Protein AF-A0A3Q0J7N4-F1 (afdb_monomer)

Foldseek 3Di:
DDPLLVVLLVVVVVVCVVVVPDLALLQFALVRQLSLVVSLCVSVVFPPQDSVLSSGGSNVVVVDDLVRQCVRGDPPSSVSSVVSNVVSNVPD

Nearest PDB structures (foldseek):
  4mhv-assembly1_A  TM=9.423E-01  e=7.352E-09  Homo sapiens
  2kmd-assembly1_A  TM=9.483E-01  e=1.167E-08  Mus musculus
  2jv3-assembly1_A  TM=9.220E-01  e=4.948E-08  Mus musculus
  1sxd-assembly1_A  TM=9.065E-01  e=7.116E-06  Mus musculus
  1sv0-assembly1_A  TM=9.317E-01  e=8.605E-04  Drosophila melanogaster

Secondary structure (DSSP, 8-state):
--HHHHHHHHHHHHHHHHTT--S-GGG--HHHHHHHHHHHHHHTT-TT--GGGG-S-HHHHHHS-HHHHHHHSPTTHHHHHHHHHHHHHHT-

Sequence (92 aa):
MTEALKASFASWEKEQIRLNIVKDPRQWSESNVAQWLCWAIREFSLEGVTLHQFYMRGKDICSMGKESFLARAPPFMGDILWEHLEILQKGK

Structure (mmCIF, N/CA/C/O backbone):
data_AF-A0A3Q0J7N4-F1
#
_entry.id   AF-A0A3Q0J7N4-F1
#
loop_
_atom_site.group_PDB
_atom_site.id
_atom_site.type_symbol
_atom_site.label_atom_id
_atom_site.label_alt_id
_atom_site.label_comp_id
_atom_site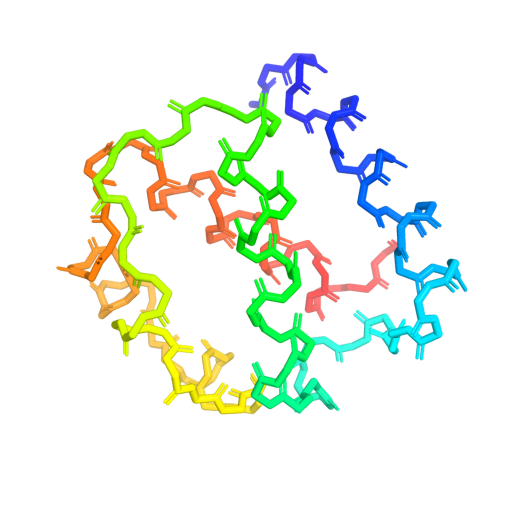.label_asym_id
_atom_site.label_entity_id
_atom_site.label_seq_id
_atom_site.pdbx_PDB_ins_code
_atom_site.Cartn_x
_atom_site.Cartn_y
_atom_site.Cartn_z
_atom_site.occupancy
_atom_site.B_iso_or_equiv
_atom_site.auth_seq_id
_atom_site.auth_comp_id
_atom_site.auth_asym_id
_atom_site.auth_atom_id
_atom_site.pdbx_PDB_model_num
ATOM 1 N N . MET A 1 1 ? 15.835 3.722 2.510 1.00 54.88 1 MET A N 1
ATOM 2 C CA . MET A 1 1 ? 14.653 4.604 2.447 1.00 54.88 1 MET A CA 1
ATOM 3 C C . MET A 1 1 ? 15.087 6.043 2.280 1.00 54.88 1 MET A C 1
ATOM 5 O O . MET A 1 1 ? 15.816 6.548 3.125 1.00 54.88 1 MET A O 1
ATOM 9 N N . THR A 1 2 ? 14.673 6.683 1.194 1.00 66.56 2 THR A N 1
ATOM 10 C CA . THR A 1 2 ? 14.825 8.127 0.984 1.00 66.56 2 THR A CA 1
ATOM 11 C C . THR A 1 2 ? 13.855 8.897 1.884 1.00 66.56 2 THR A C 1
ATOM 13 O O . THR A 1 2 ? 12.760 8.421 2.175 1.00 66.56 2 THR A O 1
ATOM 16 N N . GLU A 1 3 ? 14.239 10.095 2.327 1.00 70.69 3 GLU A N 1
ATOM 17 C CA . GLU A 1 3 ? 13.402 10.949 3.191 1.00 70.69 3 GLU A CA 1
ATOM 18 C C . GLU A 1 3 ? 12.039 11.279 2.554 1.00 70.69 3 GLU A C 1
ATOM 20 O O . GLU A 1 3 ? 11.034 11.375 3.254 1.00 70.69 3 GLU A O 1
ATOM 25 N N . ALA A 1 4 ? 11.984 11.347 1.220 1.00 72.50 4 ALA A N 1
ATOM 26 C CA . ALA A 1 4 ? 10.747 11.532 0.467 1.00 72.50 4 ALA A CA 1
ATOM 27 C C . ALA A 1 4 ? 9.726 10.406 0.713 1.00 72.50 4 ALA A C 1
ATOM 29 O O . ALA A 1 4 ? 8.561 10.694 0.953 1.00 72.50 4 ALA A O 1
ATOM 30 N N . LEU A 1 5 ? 10.159 9.137 0.751 1.00 76.88 5 LEU A N 1
ATOM 31 C CA . LEU A 1 5 ? 9.255 8.002 0.990 1.00 76.88 5 LEU A CA 1
ATOM 32 C C . LEU A 1 5 ? 8.612 8.069 2.377 1.00 76.88 5 LEU A C 1
ATOM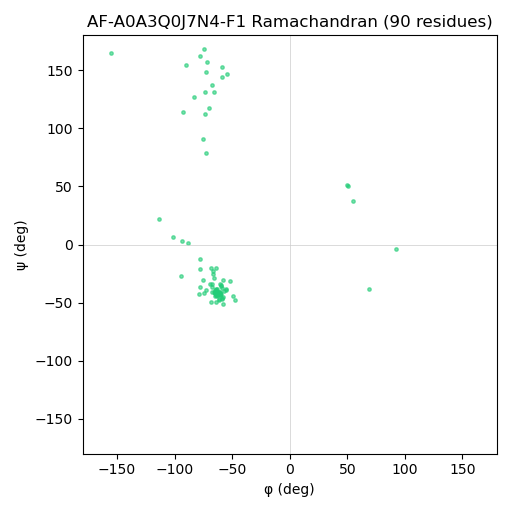 34 O O . LEU A 1 5 ? 7.419 7.821 2.523 1.00 76.88 5 LEU A O 1
ATOM 38 N N . LYS A 1 6 ? 9.389 8.456 3.395 1.00 75.75 6 LYS A N 1
ATOM 39 C CA . LYS A 1 6 ? 8.874 8.615 4.761 1.00 75.75 6 LYS A CA 1
ATOM 40 C C . LYS A 1 6 ? 7.834 9.731 4.844 1.00 75.75 6 LYS A C 1
ATOM 42 O O . LYS A 1 6 ? 6.806 9.558 5.494 1.00 75.75 6 LYS A O 1
ATOM 47 N N . ALA A 1 7 ? 8.095 10.860 4.184 1.00 80.81 7 ALA A N 1
ATOM 48 C CA . ALA A 1 7 ? 7.149 11.971 4.124 1.00 80.81 7 ALA A CA 1
ATOM 49 C C . ALA A 1 7 ? 5.847 11.555 3.424 1.00 80.81 7 ALA A C 1
ATOM 51 O O . ALA A 1 7 ? 4.756 11.860 3.908 1.00 80.81 7 ALA A O 1
ATOM 52 N N . SER A 1 8 ? 5.962 10.784 2.344 1.00 81.75 8 SER A N 1
ATOM 53 C CA . SER A 1 8 ? 4.822 10.210 1.643 1.00 81.75 8 SER A CA 1
ATOM 54 C C . SER A 1 8 ? 4.023 9.261 2.543 1.00 81.75 8 SER A C 1
ATOM 56 O O . SER A 1 8 ? 2.813 9.416 2.660 1.00 81.75 8 SER A O 1
ATOM 58 N N . PHE A 1 9 ? 4.645 8.343 3.284 1.00 84.94 9 PHE A N 1
ATOM 59 C CA . PHE A 1 9 ? 3.892 7.453 4.186 1.00 84.94 9 PHE A CA 1
ATOM 60 C C . PHE A 1 9 ? 3.077 8.225 5.240 1.00 84.94 9 PHE A C 1
ATOM 62 O O . PHE A 1 9 ? 1.917 7.896 5.481 1.00 84.94 9 PHE A O 1
ATOM 69 N N . ALA A 1 10 ? 3.608 9.330 5.771 1.00 85.69 10 ALA A N 1
ATOM 70 C CA . ALA A 1 10 ? 2.851 10.219 6.658 1.00 85.69 10 ALA A CA 1
ATOM 71 C C . ALA A 1 10 ? 1.674 10.935 5.953 1.00 85.69 10 ALA A C 1
ATOM 73 O O . ALA A 1 10 ? 0.668 11.264 6.586 1.00 85.69 10 ALA A O 1
ATOM 74 N N . SER A 1 11 ? 1.784 11.189 4.644 1.00 89.19 11 SER A N 1
ATOM 75 C CA . SER A 1 11 ? 0.685 11.691 3.806 1.00 89.19 11 SER A CA 1
ATOM 76 C C . SER A 1 11 ? -0.444 10.657 3.711 1.00 89.19 11 SER A C 1
ATOM 78 O O . SER A 1 11 ? -1.611 10.997 3.921 1.00 89.19 11 SER A O 1
ATOM 80 N N . TRP A 1 12 ? -0.100 9.380 3.505 1.00 89.88 12 TRP A N 1
ATOM 81 C CA . TRP A 1 12 ? -1.075 8.289 3.459 1.00 89.88 12 TRP A CA 1
ATOM 82 C C . TRP A 1 12 ? -1.816 8.096 4.782 1.00 89.88 12 TRP A C 1
ATOM 84 O O . TRP A 1 12 ? -3.032 7.949 4.763 1.00 89.88 12 TRP A O 1
ATOM 94 N N . GLU A 1 13 ? -1.145 8.164 5.934 1.00 88.06 13 GLU A N 1
ATOM 95 C CA . GLU A 1 13 ? -1.821 8.029 7.236 1.00 88.06 13 GLU A CA 1
ATOM 96 C C . GLU A 1 13 ? -2.946 9.060 7.425 1.00 88.06 13 GLU A C 1
ATOM 98 O O . GLU A 1 13 ? -4.030 8.736 7.919 1.00 88.06 13 GLU A O 1
ATOM 103 N N . LYS A 1 14 ? -2.722 10.306 6.987 1.00 89.62 14 LYS A N 1
ATOM 104 C CA . LYS A 1 14 ? -3.752 11.356 7.008 1.00 89.62 14 LYS A CA 1
ATOM 105 C C . LYS A 1 14 ? -4.908 11.023 6.069 1.00 89.62 14 LYS A C 1
ATOM 107 O O . LYS A 1 14 ? -6.067 11.234 6.425 1.00 89.62 14 LYS A O 1
ATOM 112 N N . GLU A 1 15 ? -4.595 10.500 4.886 1.00 89.94 15 GLU A N 1
ATOM 113 C CA . GLU A 1 15 ? -5.581 10.069 3.897 1.00 89.94 15 GLU A CA 1
ATOM 114 C C . GLU A 1 15 ? -6.415 8.887 4.409 1.00 89.94 15 GLU A C 1
ATOM 116 O O . GLU A 1 15 ? -7.637 8.903 4.286 1.00 89.94 15 GLU A O 1
ATOM 121 N N . GLN A 1 16 ? -5.785 7.912 5.071 1.00 90.00 16 GLN A N 1
ATOM 122 C CA . GLN A 1 16 ? -6.470 6.785 5.700 1.00 90.00 16 GLN A CA 1
ATOM 123 C C . GLN A 1 16 ? -7.479 7.258 6.739 1.00 90.00 16 GLN A C 1
ATOM 125 O O . GLN A 1 16 ? -8.619 6.802 6.723 1.00 90.00 16 GLN A O 1
ATOM 130 N N . ILE A 1 17 ? -7.094 8.196 7.610 1.00 89.56 17 ILE A N 1
ATOM 131 C CA . ILE A 1 17 ? -8.005 8.761 8.614 1.00 89.56 17 ILE A CA 1
ATOM 132 C C . ILE A 1 17 ? -9.157 9.503 7.928 1.00 89.56 17 ILE A C 1
ATOM 134 O O . ILE A 1 17 ? -10.316 9.313 8.293 1.00 89.56 17 ILE A O 1
ATOM 138 N N . ARG A 1 18 ? -8.860 10.312 6.904 1.00 91.44 18 ARG A N 1
ATOM 139 C CA . ARG A 1 18 ? -9.866 11.086 6.162 1.00 91.44 18 ARG A CA 1
ATOM 140 C C . ARG A 1 18 ? -10.881 10.199 5.440 1.00 91.44 18 ARG A C 1
ATOM 142 O O . ARG A 1 18 ? -12.065 10.519 5.431 1.00 91.44 18 ARG A O 1
ATOM 149 N N . LEU A 1 19 ? -10.417 9.109 4.834 1.00 89.25 19 LEU A N 1
ATOM 150 C CA . LEU A 1 19 ? -11.237 8.147 4.093 1.00 89.25 19 LEU A CA 1
ATOM 151 C C . LEU A 1 19 ? -11.808 7.032 4.983 1.00 89.25 19 LEU A C 1
ATOM 153 O O . LEU A 1 19 ? -12.503 6.150 4.481 1.00 89.25 19 LEU A O 1
ATOM 157 N N . ASN A 1 20 ? -11.528 7.065 6.289 1.00 90.06 20 ASN A N 1
ATOM 158 C CA . ASN A 1 20 ? -11.919 6.045 7.260 1.00 90.06 20 ASN A CA 1
ATOM 159 C C . ASN A 1 20 ? -11.452 4.623 6.867 1.00 90.06 20 ASN A C 1
ATOM 161 O O . ASN A 1 20 ? -12.158 3.629 7.053 1.00 90.06 20 ASN A O 1
ATOM 165 N N . ILE A 1 21 ? -10.252 4.534 6.288 1.00 90.62 21 ILE A N 1
ATOM 166 C CA . ILE A 1 21 ? -9.594 3.285 5.905 1.00 90.62 21 ILE A CA 1
ATOM 167 C C . ILE A 1 21 ? -8.892 2.713 7.136 1.00 90.62 21 ILE A C 1
ATOM 169 O O . ILE A 1 21 ? -8.080 3.371 7.784 1.00 90.62 21 ILE A O 1
ATOM 173 N N . VAL A 1 22 ? -9.184 1.451 7.440 1.00 89.94 22 VAL A N 1
ATOM 174 C CA . VAL A 1 22 ? -8.540 0.710 8.530 1.00 89.94 22 VAL A CA 1
ATOM 175 C C . VAL A 1 22 ? -7.023 0.640 8.336 1.00 89.94 22 VAL A C 1
ATOM 177 O O . VAL A 1 22 ? -6.531 0.524 7.215 1.00 89.94 22 VAL A O 1
ATOM 180 N N . LYS A 1 23 ? -6.262 0.695 9.433 1.00 86.56 23 LYS A N 1
ATOM 181 C CA . LYS A 1 23 ? -4.791 0.642 9.371 1.00 86.56 23 LYS A CA 1
ATOM 182 C C . LYS A 1 23 ? -4.279 -0.683 8.815 1.00 86.56 23 LYS A C 1
ATOM 184 O O . LYS A 1 23 ? -3.318 -0.690 8.057 1.00 86.56 23 LYS A O 1
ATOM 189 N N . ASP A 1 24 ? -4.944 -1.776 9.184 1.00 88.81 24 ASP A N 1
ATOM 190 C CA . ASP A 1 24 ? -4.577 -3.124 8.769 1.00 88.81 24 ASP A CA 1
ATOM 191 C C . ASP A 1 24 ? -4.935 -3.350 7.289 1.00 88.81 24 ASP A C 1
ATOM 193 O O . ASP A 1 24 ? -6.125 -3.426 6.952 1.00 88.81 24 ASP A O 1
ATOM 197 N N . PRO A 1 25 ? -3.938 -3.507 6.401 1.00 89.94 25 PRO A N 1
ATOM 198 C CA . PRO A 1 25 ? -4.187 -3.710 4.987 1.00 89.94 25 PRO A CA 1
ATOM 199 C C . PRO A 1 25 ? -4.917 -5.019 4.705 1.00 89.94 25 PRO A C 1
ATOM 201 O O . PRO A 1 25 ? -5.594 -5.099 3.693 1.00 89.94 25 PRO A O 1
ATOM 204 N N . ARG A 1 26 ? -4.914 -6.016 5.602 1.00 90.12 26 ARG A N 1
ATOM 205 C CA . ARG A 1 26 ? -5.677 -7.267 5.412 1.00 90.12 26 ARG A CA 1
ATOM 206 C C . ARG A 1 26 ? -7.187 -7.045 5.436 1.00 90.12 26 ARG A C 1
ATOM 208 O O . ARG A 1 26 ? -7.938 -7.819 4.845 1.00 90.12 26 ARG A O 1
ATOM 215 N N . GLN A 1 27 ? -7.627 -5.980 6.100 1.00 90.75 27 GLN A N 1
ATOM 216 C CA . GLN A 1 27 ? -9.032 -5.601 6.229 1.00 90.75 27 GLN A CA 1
ATOM 217 C C . GLN A 1 27 ? -9.476 -4.605 5.150 1.00 90.75 27 GLN A C 1
ATOM 219 O O . GLN A 1 27 ? -10.620 -4.150 5.155 1.00 90.75 27 GLN A O 1
ATOM 224 N N . TRP A 1 28 ? -8.599 -4.253 4.205 1.00 92.88 28 TRP A N 1
ATOM 225 C CA . TRP A 1 28 ? -8.964 -3.353 3.118 1.00 92.88 28 TRP A CA 1
ATOM 226 C C . TRP A 1 28 ? -9.973 -3.990 2.163 1.00 92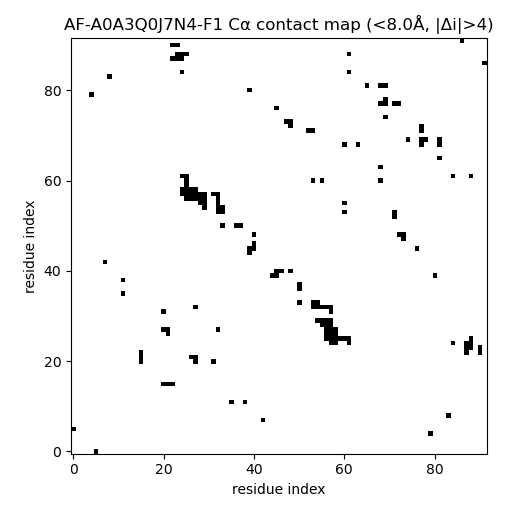.88 28 TRP A C 1
ATOM 228 O O . TRP A 1 28 ? -9.848 -5.146 1.748 1.00 92.88 28 TRP A O 1
ATOM 238 N N . SER A 1 29 ? -10.970 -3.201 1.773 1.00 91.94 29 SER A N 1
ATOM 239 C CA . SER A 1 29 ? -11.818 -3.496 0.622 1.00 91.94 29 SER A CA 1
ATOM 240 C C . SER A 1 29 ? -11.064 -3.232 -0.687 1.00 91.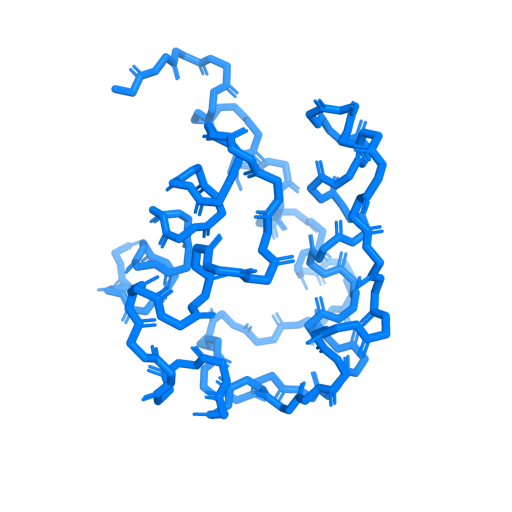94 29 SER A C 1
ATOM 242 O O . SER A 1 29 ? -10.011 -2.593 -0.695 1.00 91.94 29 SER A O 1
ATOM 244 N N . GLU A 1 30 ? -11.623 -3.681 -1.810 1.00 91.56 30 GLU A N 1
ATOM 245 C CA . GLU A 1 30 ? -11.101 -3.372 -3.154 1.00 91.56 30 GLU A CA 1
ATOM 246 C C . GLU A 1 30 ? -10.993 -1.858 -3.379 1.00 91.56 30 GLU A C 1
ATOM 248 O O . GLU A 1 30 ? -10.009 -1.366 -3.930 1.00 91.56 30 GLU A O 1
ATOM 253 N N . SER A 1 31 ? -11.969 -1.096 -2.877 1.00 91.44 31 SER A N 1
ATOM 254 C CA . SER A 1 31 ? -11.945 0.365 -2.924 1.00 91.44 31 SER A CA 1
ATOM 255 C C . SER A 1 31 ? -10.799 0.946 -2.097 1.00 91.44 31 SER A C 1
ATOM 257 O O . SER A 1 31 ? -10.128 1.852 -2.574 1.00 91.44 31 SER A O 1
ATOM 259 N N . ASN A 1 32 ? -10.526 0.419 -0.900 1.00 92.38 32 ASN A N 1
ATOM 260 C CA . ASN A 1 32 ? -9.427 0.900 -0.055 1.00 92.38 32 ASN A CA 1
ATOM 261 C C . ASN A 1 32 ? -8.060 0.645 -0.708 1.00 92.38 32 A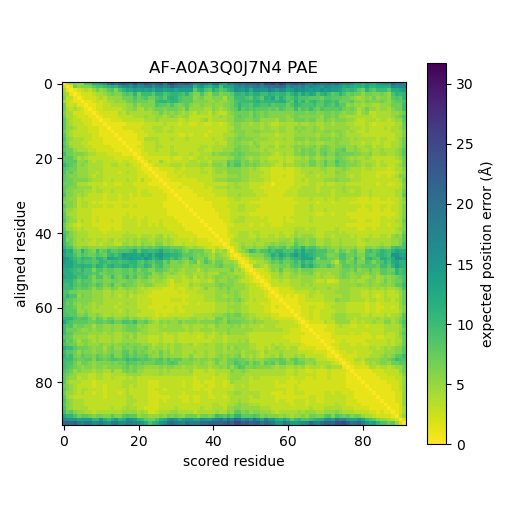SN A C 1
ATOM 263 O O . ASN A 1 32 ? -7.207 1.531 -0.701 1.00 92.38 32 ASN A O 1
ATOM 267 N N . VAL A 1 33 ? -7.873 -0.529 -1.323 1.00 91.44 33 VAL A N 1
ATOM 268 C CA . VAL A 1 33 ? -6.668 -0.850 -2.110 1.00 91.44 33 VAL A CA 1
ATOM 269 C C . VAL A 1 33 ? -6.521 0.123 -3.284 1.00 91.44 33 VAL A C 1
ATOM 271 O O . VAL A 1 33 ? -5.436 0.656 -3.514 1.00 91.44 33 VAL A O 1
ATOM 274 N N . ALA A 1 34 ? -7.615 0.420 -3.991 1.00 90.50 34 ALA A N 1
ATOM 275 C CA . ALA A 1 34 ? -7.600 1.388 -5.082 1.00 90.50 34 ALA A CA 1
ATOM 276 C C . ALA A 1 34 ? -7.277 2.816 -4.604 1.00 90.50 34 ALA A C 1
ATOM 278 O O . ALA A 1 34 ? -6.534 3.520 -5.282 1.00 90.50 34 ALA A O 1
ATOM 279 N N . GLN A 1 35 ? -7.785 3.242 -3.441 1.00 91.12 35 GLN A N 1
ATOM 280 C CA . GLN A 1 35 ? -7.461 4.545 -2.843 1.00 91.12 35 GLN A CA 1
ATOM 281 C C . GLN A 1 35 ? -5.978 4.641 -2.472 1.00 91.12 35 GLN A C 1
ATOM 283 O O . GLN A 1 35 ? -5.337 5.641 -2.788 1.00 91.12 35 GLN A O 1
ATOM 288 N N . TRP A 1 36 ? -5.419 3.585 -1.877 1.00 90.69 36 TRP A N 1
ATOM 289 C CA . TRP A 1 36 ? -3.991 3.497 -1.559 1.00 90.69 36 TRP A CA 1
ATOM 290 C C . TRP A 1 36 ? -3.112 3.620 -2.796 1.00 90.69 36 TRP A C 1
ATOM 292 O O . TRP A 1 36 ? -2.172 4.414 -2.822 1.00 90.69 36 TRP A O 1
ATOM 302 N N . LEU A 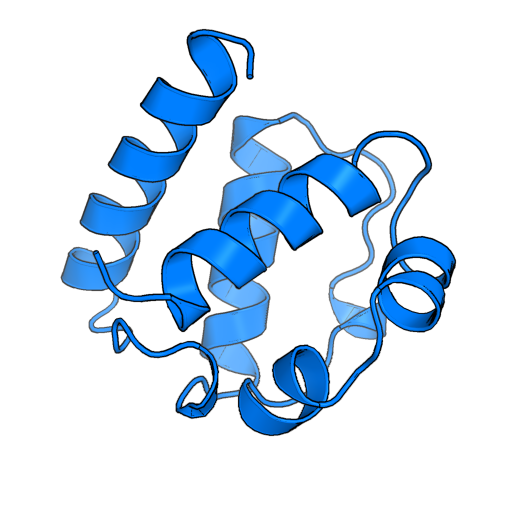1 37 ? -3.454 2.891 -3.855 1.00 88.94 37 LEU A N 1
ATOM 303 C CA . LEU A 1 37 ? -2.726 2.975 -5.115 1.00 88.94 37 LEU A CA 1
ATOM 304 C C . LEU A 1 37 ? -2.903 4.329 -5.787 1.00 88.94 37 LEU A C 1
ATOM 306 O O . LEU A 1 37 ? -1.930 4.872 -6.285 1.00 88.94 37 LEU A O 1
ATOM 310 N N . CYS A 1 38 ? -4.106 4.902 -5.785 1.00 88.62 38 CYS A N 1
ATOM 311 C CA . CYS A 1 38 ? -4.357 6.224 -6.355 1.00 88.62 38 CYS A CA 1
ATOM 312 C C . CYS A 1 38 ? -3.530 7.303 -5.643 1.00 88.62 38 CYS A C 1
ATOM 314 O O . CYS A 1 38 ? -2.898 8.134 -6.296 1.00 88.62 38 CYS A O 1
ATOM 316 N N . TRP A 1 39 ? -3.472 7.243 -4.309 1.00 90.00 39 TRP A N 1
ATOM 317 C CA . TRP A 1 39 ? -2.595 8.088 -3.509 1.00 90.00 39 TRP A CA 1
ATOM 318 C C . TRP A 1 39 ? -1.127 7.900 -3.914 1.00 90.00 39 TRP A C 1
ATOM 320 O O . TRP A 1 39 ? -0.465 8.878 -4.253 1.00 90.00 39 TRP A O 1
ATOM 330 N N . ALA A 1 40 ? -0.641 6.657 -3.971 1.00 87.50 40 ALA A N 1
ATOM 331 C CA . ALA A 1 40 ? 0.746 6.380 -4.327 1.00 87.50 40 ALA A CA 1
ATOM 332 C C . ALA A 1 40 ? 1.078 6.827 -5.761 1.00 87.50 40 ALA A C 1
ATOM 334 O O . ALA A 1 40 ? 2.142 7.392 -5.996 1.00 87.50 40 ALA A O 1
ATOM 335 N N . ILE A 1 41 ? 0.150 6.646 -6.707 1.00 85.31 41 ILE A N 1
ATOM 336 C CA . ILE A 1 41 ? 0.273 7.117 -8.091 1.00 85.31 41 ILE A CA 1
ATOM 337 C C . ILE A 1 41 ? 0.478 8.622 -8.132 1.00 85.31 41 ILE A C 1
ATOM 339 O O . ILE A 1 41 ? 1.347 9.112 -8.848 1.00 85.31 41 ILE A O 1
ATOM 343 N N . ARG A 1 42 ? -0.305 9.350 -7.343 1.00 85.38 42 ARG A N 1
ATOM 344 C CA . ARG A 1 42 ? -0.265 10.806 -7.305 1.00 85.38 42 ARG A CA 1
ATOM 345 C C . ARG A 1 42 ? 0.986 11.336 -6.607 1.00 85.38 42 ARG A C 1
ATOM 347 O O . ARG A 1 42 ? 1.560 12.317 -7.060 1.00 85.38 42 ARG A O 1
ATOM 354 N N . GLU A 1 43 ? 1.403 10.676 -5.534 1.00 85.62 43 GLU A N 1
ATOM 355 C CA . GLU A 1 43 ? 2.530 11.085 -4.696 1.00 85.62 43 GLU A CA 1
ATOM 356 C C . GLU A 1 43 ? 3.883 10.810 -5.367 1.00 85.62 43 GLU A C 1
ATOM 358 O O . GLU A 1 43 ? 4.783 11.646 -5.354 1.00 85.62 43 GLU A O 1
ATOM 363 N N . PHE A 1 44 ? 4.016 9.649 -6.004 1.00 81.75 44 PHE A N 1
ATOM 364 C CA . PHE A 1 44 ? 5.257 9.211 -6.637 1.00 81.75 44 PHE A CA 1
ATOM 365 C C . PHE A 1 44 ? 5.247 9.401 -8.161 1.00 81.75 44 PHE A C 1
ATOM 367 O O . PHE A 1 44 ? 6.174 8.954 -8.832 1.00 81.75 44 PHE A O 1
ATOM 374 N N . SER A 1 45 ? 4.210 10.052 -8.709 1.00 80.56 45 SER A N 1
ATOM 375 C CA . SER A 1 45 ? 4.007 10.238 -10.156 1.00 80.56 45 SER A CA 1
ATOM 376 C C . SER A 1 45 ? 4.133 8.919 -10.928 1.00 80.56 45 SER A C 1
ATOM 378 O O . SER A 1 45 ? 4.894 8.802 -11.886 1.00 80.56 45 SER A O 1
ATOM 380 N N . LEU A 1 46 ? 3.417 7.891 -10.462 1.00 73.12 46 LEU A N 1
ATOM 381 C CA . LEU A 1 46 ? 3.515 6.538 -11.002 1.00 73.12 46 LEU A CA 1
ATOM 382 C C . LEU A 1 46 ? 2.790 6.442 -12.351 1.00 73.12 46 LEU A C 1
ATOM 384 O O . LEU A 1 46 ? 1.600 6.130 -12.427 1.00 73.12 46 LEU A O 1
ATOM 388 N N . GLU A 1 47 ? 3.512 6.682 -13.436 1.00 70.19 47 GLU A N 1
ATOM 389 C CA . GLU A 1 47 ? 2.991 6.439 -14.776 1.00 70.19 47 GLU A CA 1
ATOM 390 C C . GLU A 1 47 ? 2.941 4.927 -15.060 1.00 70.19 47 GLU A C 1
ATOM 392 O O . GLU A 1 47 ? 3.891 4.187 -14.806 1.00 70.19 47 GLU A O 1
ATOM 397 N N . GLY A 1 48 ? 1.801 4.443 -15.563 1.00 67.19 48 GLY A N 1
ATOM 398 C CA . GLY A 1 48 ? 1.634 3.048 -15.995 1.00 67.19 48 GLY A CA 1
ATOM 399 C C . GLY A 1 48 ? 1.098 2.065 -14.947 1.00 67.19 48 GLY A C 1
ATOM 400 O O . GLY A 1 48 ? 0.813 0.919 -15.298 1.00 67.19 48 GLY A O 1
ATOM 401 N N . VAL A 1 49 ? 0.873 2.472 -13.691 1.00 74.56 49 VAL A N 1
ATOM 402 C CA . VAL A 1 49 ? 0.163 1.610 -12.725 1.00 74.56 49 VAL A CA 1
ATOM 403 C C . VAL A 1 49 ? -1.301 1.512 -13.113 1.00 74.56 49 VAL A C 1
ATOM 405 O O . VAL A 1 49 ? -2.043 2.492 -13.092 1.00 74.56 49 VAL A O 1
ATOM 408 N N . THR A 1 50 ? -1.751 0.301 -13.422 1.00 75.38 50 THR A N 1
ATOM 409 C CA . THR A 1 50 ? -3.166 0.058 -13.685 1.00 75.38 50 THR A CA 1
ATOM 410 C C . THR A 1 50 ? -3.852 -0.374 -12.394 1.00 75.38 50 THR A C 1
ATOM 412 O O . THR A 1 50 ? -3.612 -1.478 -11.912 1.00 75.38 50 THR A O 1
ATOM 415 N N . LEU A 1 51 ? -4.770 0.445 -11.864 1.00 78.88 51 LEU A N 1
ATOM 416 C CA . LEU A 1 51 ? -5.608 0.073 -10.708 1.00 78.88 51 LEU A CA 1
ATOM 417 C C . LEU A 1 51 ? -6.318 -1.275 -10.918 1.00 78.88 51 LEU A C 1
ATOM 419 O O . LEU A 1 51 ? -6.511 -2.037 -9.977 1.00 78.88 51 LEU A O 1
ATOM 423 N N . HIS A 1 52 ? -6.641 -1.597 -12.172 1.00 80.19 52 HIS A N 1
ATOM 424 C CA . HIS A 1 52 ? -7.245 -2.867 -12.560 1.00 80.19 52 HIS A CA 1
ATOM 425 C C . HIS A 1 52 ? -6.372 -4.091 -12.227 1.00 80.19 52 HIS A C 1
ATOM 427 O O . HIS A 1 52 ? -6.902 -5.132 -11.852 1.00 80.19 52 HIS A O 1
ATOM 433 N N . GLN A 1 53 ? -5.038 -3.976 -12.293 1.00 80.38 53 GLN A N 1
ATOM 434 C CA . GLN A 1 53 ? -4.129 -5.083 -11.953 1.00 80.38 53 GLN A CA 1
ATOM 435 C C . GLN A 1 53 ? -4.143 -5.430 -10.459 1.00 80.38 53 GLN A C 1
ATOM 437 O O . GLN A 1 53 ? -3.786 -6.550 -10.076 1.00 80.38 53 GLN A O 1
ATOM 442 N N . PHE A 1 54 ? -4.595 -4.481 -9.640 1.00 83.56 54 PHE A N 1
A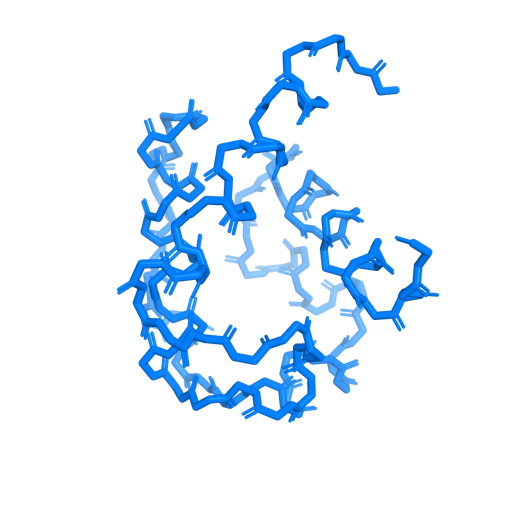TOM 443 C CA . PHE A 1 54 ? -4.722 -4.582 -8.194 1.00 83.56 54 PHE A CA 1
ATOM 444 C C . PHE A 1 54 ? -6.185 -4.541 -7.736 1.00 83.56 54 PHE A C 1
ATOM 446 O O . PHE A 1 54 ? -6.463 -4.223 -6.581 1.00 83.56 54 PHE A O 1
ATOM 453 N N . TYR A 1 55 ? -7.129 -4.869 -8.625 1.00 85.56 55 TYR A N 1
ATOM 454 C CA . TYR A 1 55 ? -8.540 -4.992 -8.274 1.00 85.56 55 TYR A CA 1
ATOM 455 C C . TYR A 1 55 ? -8.769 -6.266 -7.449 1.00 85.56 55 TYR A C 1
ATOM 457 O O . TYR A 1 55 ? -9.148 -7.317 -7.962 1.00 85.56 55 TYR A O 1
ATOM 465 N N . MET A 1 56 ? -8.426 -6.187 -6.168 1.00 90.62 56 MET A N 1
ATOM 466 C CA . MET A 1 56 ? -8.502 -7.274 -5.198 1.00 90.62 56 MET A CA 1
ATOM 467 C C . MET A 1 56 ? -8.624 -6.703 -3.787 1.00 90.62 56 MET A C 1
ATOM 469 O O . MET A 1 56 ? -8.370 -5.519 -3.559 1.00 90.62 56 MET A O 1
ATOM 473 N N . ARG A 1 57 ? -9.014 -7.534 -2.818 1.00 92.56 57 ARG A N 1
ATOM 474 C CA . ARG A 1 57 ? -9.120 -7.080 -1.430 1.00 92.56 57 ARG A CA 1
ATOM 475 C C . ARG A 1 57 ? -7.746 -7.016 -0.779 1.00 92.56 57 ARG A C 1
ATOM 477 O O . ARG A 1 57 ? -6.792 -7.674 -1.186 1.00 92.56 57 ARG A O 1
ATOM 484 N N . GLY A 1 58 ? -7.699 -6.288 0.324 1.00 90.75 58 GLY A N 1
ATOM 485 C CA . GLY A 1 58 ? -6.561 -6.197 1.220 1.00 90.75 58 GLY A CA 1
ATOM 486 C C . GLY A 1 58 ? -5.962 -7.539 1.641 1.00 90.75 58 GLY A C 1
ATOM 487 O O . GLY A 1 58 ? -4.757 -7.763 1.596 1.00 90.75 58 GLY A O 1
ATOM 488 N N . LYS A 1 59 ? -6.819 -8.499 1.984 1.00 90.81 59 LYS A N 1
ATOM 489 C CA . LYS A 1 59 ? -6.386 -9.866 2.294 1.00 90.81 59 LYS A CA 1
ATOM 490 C C . LYS A 1 59 ? -5.661 -10.547 1.128 1.00 90.81 59 LYS A C 1
ATOM 492 O O . LYS A 1 59 ? -4.729 -11.306 1.371 1.00 90.81 59 LYS A O 1
ATOM 497 N N . ASP A 1 60 ? -6.071 -10.280 -0.110 1.00 91.75 60 ASP A N 1
ATOM 498 C CA . ASP A 1 60 ? -5.536 -10.939 -1.300 1.00 91.75 60 ASP A CA 1
ATOM 499 C C . ASP A 1 60 ? -4.183 -10.317 -1.655 1.00 91.75 60 ASP A C 1
ATOM 501 O O . ASP A 1 60 ? -3.222 -11.045 -1.883 1.00 91.75 60 ASP A O 1
ATOM 505 N N . ILE A 1 61 ? -4.072 -8.982 -1.586 1.00 89.69 61 ILE A N 1
ATOM 506 C CA . ILE A 1 61 ? -2.806 -8.269 -1.809 1.00 89.69 61 ILE A CA 1
ATOM 507 C C . ILE A 1 61 ? -1.775 -8.555 -0.707 1.00 89.69 61 ILE A C 1
ATOM 509 O O . ILE A 1 61 ? -0.590 -8.647 -0.998 1.00 89.69 61 ILE A O 1
ATOM 513 N N . CYS A 1 62 ? -2.206 -8.757 0.545 1.00 89.56 62 CYS A N 1
ATOM 514 C CA . CYS A 1 62 ? -1.317 -9.175 1.635 1.00 89.56 62 CYS A CA 1
ATOM 515 C C . CYS A 1 62 ? -0.926 -10.656 1.561 1.00 89.56 62 CYS A C 1
ATOM 517 O O . CYS A 1 62 ? 0.154 -11.018 2.017 1.00 89.56 62 CYS A O 1
ATOM 519 N N . SER A 1 63 ? -1.801 -11.514 1.026 1.00 89.94 63 SER A N 1
ATOM 520 C CA . SER A 1 63 ? -1.488 -12.934 0.798 1.00 89.94 63 SER A CA 1
ATOM 521 C C . SER A 1 63 ? -0.619 -13.134 -0.444 1.00 89.94 63 SER A C 1
ATOM 523 O O . SER A 1 63 ? 0.047 -14.159 -0.581 1.00 89.94 63 SER A O 1
ATOM 525 N N . MET A 1 64 ? -0.625 -12.164 -1.359 1.00 88.75 64 MET A N 1
ATOM 526 C CA . MET A 1 64 ? 0.237 -12.134 -2.530 1.00 88.75 64 MET A CA 1
ATOM 527 C C . MET A 1 64 ? 1.695 -11.973 -2.098 1.00 88.75 64 MET A C 1
ATOM 529 O O . MET A 1 64 ? 2.021 -11.098 -1.306 1.00 88.75 64 MET A O 1
ATOM 533 N N . GLY A 1 65 ? 2.589 -12.809 -2.626 1.00 87.31 65 GLY A N 1
ATOM 534 C CA . GLY A 1 65 ? 4.023 -12.673 -2.371 1.00 87.31 65 GLY A CA 1
ATOM 535 C C . GLY A 1 65 ? 4.630 -11.461 -3.082 1.00 87.31 65 GLY A C 1
ATOM 536 O O . GLY A 1 65 ? 4.128 -11.034 -4.127 1.00 87.31 65 GLY A O 1
ATOM 537 N N . LYS A 1 66 ? 5.765 -10.969 -2.563 1.00 88.50 66 LYS A N 1
ATOM 538 C CA . LYS A 1 66 ? 6.518 -9.839 -3.132 1.00 88.50 66 LYS A CA 1
ATOM 539 C C . LYS A 1 66 ? 6.728 -9.987 -4.639 1.00 88.50 66 LYS A C 1
ATOM 541 O O . LYS A 1 66 ? 6.442 -9.061 -5.383 1.00 88.50 66 LYS A O 1
ATOM 546 N N . GLU A 1 67 ? 7.159 -11.158 -5.103 1.00 89.50 67 GLU A N 1
ATOM 547 C CA . GLU A 1 67 ? 7.411 -11.413 -6.530 1.00 89.50 67 GLU A CA 1
ATOM 548 C C . GLU A 1 67 ? 6.158 -11.237 -7.398 1.00 89.50 67 GLU A C 1
ATOM 550 O O . GLU A 1 67 ? 6.217 -10.622 -8.458 1.00 89.50 67 GLU A O 1
ATOM 555 N N . SER A 1 68 ? 5.003 -11.721 -6.932 1.00 89.69 68 SER A N 1
ATOM 556 C CA . SER A 1 68 ? 3.731 -11.581 -7.654 1.00 89.69 68 SER A CA 1
ATOM 557 C C . SER A 1 68 ? 3.233 -10.137 -7.677 1.00 89.69 68 SER A C 1
ATOM 559 O O . SER A 1 68 ? 2.638 -9.708 -8.665 1.00 89.69 68 SER A O 1
ATOM 561 N N . PHE A 1 69 ? 3.484 -9.386 -6.602 1.00 89.12 69 PHE A N 1
ATOM 562 C CA . PHE A 1 69 ? 3.180 -7.962 -6.535 1.00 89.12 69 PHE A CA 1
ATOM 563 C C . PHE A 1 69 ? 4.082 -7.165 -7.487 1.00 89.12 69 PHE A C 1
ATOM 565 O O . PHE A 1 69 ? 3.592 -6.388 -8.305 1.00 89.12 69 PHE A O 1
ATOM 572 N N . LEU A 1 70 ? 5.396 -7.405 -7.427 1.00 87.75 70 LEU A N 1
ATOM 573 C CA . LEU A 1 70 ? 6.395 -6.780 -8.293 1.00 87.75 70 LEU A CA 1
ATOM 574 C C . LEU A 1 70 ? 6.148 -7.068 -9.775 1.00 87.75 70 LEU A C 1
ATOM 576 O O . LEU A 1 70 ? 6.373 -6.192 -10.595 1.00 87.75 70 LEU A O 1
ATOM 580 N N . ALA A 1 71 ? 5.652 -8.257 -10.122 1.00 87.62 71 ALA A N 1
ATOM 581 C CA . ALA A 1 71 ? 5.316 -8.600 -11.503 1.00 87.62 71 ALA A CA 1
ATOM 582 C C . ALA A 1 71 ? 4.134 -7.787 -12.073 1.00 87.62 71 ALA A C 1
ATOM 584 O O . ALA A 1 71 ? 4.006 -7.672 -13.289 1.00 87.62 71 ALA A O 1
ATOM 585 N N . ARG A 1 72 ? 3.262 -7.245 -11.209 1.00 85.62 72 ARG A N 1
ATOM 586 C CA . ARG A 1 72 ? 2.102 -6.409 -11.585 1.00 85.62 72 ARG A CA 1
ATOM 587 C C . ARG A 1 72 ? 2.411 -4.915 -11.540 1.00 85.62 72 ARG A C 1
ATOM 589 O O . ARG A 1 72 ? 1.765 -4.117 -12.217 1.00 85.62 72 ARG A O 1
ATOM 596 N N . ALA A 1 73 ? 3.359 -4.516 -10.700 1.00 85.00 73 ALA A N 1
ATOM 597 C CA . ALA A 1 73 ? 3.765 -3.128 -10.566 1.00 85.00 73 ALA A CA 1
ATOM 598 C C . ALA A 1 73 ? 4.913 -2.785 -11.537 1.00 85.00 73 ALA A C 1
ATOM 600 O O . ALA A 1 73 ? 5.704 -3.652 -11.903 1.00 85.00 73 ALA A O 1
ATOM 601 N N . PRO A 1 74 ? 5.060 -1.512 -11.932 1.00 81.50 74 PRO A N 1
ATOM 602 C CA . PRO A 1 74 ? 6.231 -1.061 -12.670 1.00 81.50 74 PRO A CA 1
ATOM 603 C C . PRO A 1 74 ? 7.550 -1.296 -11.901 1.00 81.50 74 PRO A C 1
ATOM 605 O O . PRO A 1 74 ? 7.561 -1.265 -10.661 1.00 81.50 74 PRO A O 1
ATOM 608 N N . PRO A 1 75 ? 8.680 -1.467 -12.619 1.00 78.06 75 PRO A N 1
ATOM 609 C CA . PRO A 1 75 ? 10.006 -1.612 -12.014 1.00 78.06 75 PRO A CA 1
ATOM 610 C C . PRO A 1 75 ? 10.332 -0.442 -11.074 1.00 78.06 75 PRO A C 1
ATOM 612 O O . PRO A 1 75 ? 9.911 0.684 -11.331 1.00 78.06 75 PRO A O 1
ATOM 615 N N . PHE A 1 76 ? 11.090 -0.694 -9.998 1.00 76.06 76 PHE A N 1
ATOM 616 C CA . PHE A 1 76 ? 11.451 0.249 -8.912 1.00 76.06 76 PHE A CA 1
ATOM 617 C C . PHE A 1 76 ? 10.299 0.684 -7.997 1.00 76.06 76 PHE A C 1
ATOM 619 O O . PHE A 1 76 ? 10.460 0.813 -6.786 1.00 76.06 76 PHE A O 1
ATOM 626 N N . MET A 1 77 ? 9.121 0.888 -8.564 1.00 80.06 77 MET A N 1
ATOM 627 C CA . MET A 1 77 ? 7.928 1.330 -7.858 1.00 80.06 77 MET A CA 1
ATOM 628 C C . MET A 1 77 ? 7.251 0.206 -7.079 1.00 80.06 77 MET A C 1
ATOM 630 O O . MET A 1 77 ? 6.743 0.435 -5.980 1.00 80.06 77 MET A O 1
ATOM 634 N N . GLY A 1 78 ? 7.264 -1.010 -7.628 1.00 86.12 78 GLY A N 1
ATOM 635 C CA . GLY A 1 78 ? 6.760 -2.180 -6.924 1.00 86.12 78 GLY A CA 1
ATOM 636 C C . GLY A 1 78 ? 7.440 -2.379 -5.570 1.00 86.12 78 GLY A C 1
ATOM 637 O O . GLY A 1 78 ? 6.759 -2.695 -4.600 1.00 86.12 78 GLY A O 1
ATOM 638 N N . ASP A 1 79 ? 8.750 -2.130 -5.478 1.00 86.94 79 ASP A N 1
ATOM 639 C CA . ASP A 1 79 ? 9.495 -2.242 -4.222 1.00 86.94 79 ASP A CA 1
ATOM 640 C C . ASP A 1 79 ? 9.048 -1.202 -3.193 1.00 86.94 79 ASP A C 1
ATOM 642 O O . ASP A 1 79 ? 8.869 -1.545 -2.030 1.00 86.94 79 ASP A O 1
ATOM 646 N N . ILE A 1 80 ? 8.799 0.040 -3.620 1.00 86.81 80 ILE A N 1
ATOM 647 C CA . ILE A 1 80 ? 8.317 1.121 -2.746 1.00 86.81 80 ILE A CA 1
ATOM 648 C C . ILE A 1 80 ? 6.928 0.793 -2.190 1.00 86.81 80 ILE A C 1
ATOM 650 O O . ILE A 1 80 ? 6.691 0.889 -0.985 1.00 86.81 80 ILE A O 1
ATOM 654 N N . LEU A 1 81 ? 6.003 0.400 -3.069 1.00 88.00 81 LEU A N 1
ATOM 655 C CA . LEU A 1 81 ? 4.643 0.033 -2.680 1.00 88.00 81 LEU A CA 1
ATOM 656 C C . LEU A 1 81 ? 4.644 -1.186 -1.754 1.00 88.00 81 LEU A C 1
ATOM 658 O O . LEU A 1 81 ? 3.932 -1.202 -0.752 1.00 88.00 81 LEU A O 1
ATOM 662 N N . TRP A 1 82 ? 5.458 -2.192 -2.071 1.00 89.06 82 TRP A N 1
ATOM 663 C CA . TRP A 1 82 ? 5.597 -3.385 -1.249 1.00 89.06 82 TRP A CA 1
ATOM 664 C C . TRP A 1 82 ? 6.175 -3.063 0.132 1.00 89.06 82 TRP A C 1
ATOM 666 O O . TRP A 1 82 ? 5.657 -3.536 1.140 1.00 89.06 82 TRP A O 1
ATOM 676 N N . GLU A 1 83 ? 7.202 -2.215 0.202 1.00 89.25 83 GLU A N 1
ATOM 677 C CA . GLU A 1 83 ? 7.788 -1.767 1.466 1.00 89.25 83 GLU A CA 1
ATOM 678 C C . GLU A 1 83 ? 6.747 -1.038 2.329 1.00 89.25 83 GLU A C 1
ATOM 680 O O . GLU A 1 83 ? 6.614 -1.328 3.519 1.00 89.25 83 GLU A O 1
ATOM 685 N N . HIS A 1 84 ? 5.934 -0.168 1.721 1.00 88.62 84 HIS A N 1
ATOM 686 C CA . HIS A 1 84 ? 4.832 0.497 2.415 1.00 88.62 84 HIS A CA 1
ATOM 687 C C . HIS A 1 84 ? 3.781 -0.505 2.914 1.00 88.62 84 HIS A C 1
ATOM 689 O O . HIS A 1 84 ? 3.341 -0.426 4.060 1.00 88.62 84 HIS A O 1
ATOM 695 N N . LEU A 1 85 ? 3.414 -1.487 2.085 1.00 89.62 85 LEU A N 1
ATOM 696 C CA . LEU A 1 85 ? 2.480 -2.547 2.457 1.00 89.62 85 LEU A CA 1
ATOM 697 C C . LEU A 1 85 ? 3.010 -3.379 3.635 1.00 89.62 85 LEU A C 1
ATOM 699 O O . LEU A 1 85 ? 2.249 -3.721 4.538 1.00 89.62 85 LEU A O 1
ATOM 703 N N . GLU A 1 86 ? 4.306 -3.694 3.659 1.00 88.56 86 GLU A N 1
ATOM 704 C CA . GLU A 1 86 ? 4.944 -4.379 4.786 1.00 88.56 86 GLU A CA 1
ATOM 705 C C . GLU A 1 86 ? 4.935 -3.540 6.065 1.00 88.56 86 GLU A C 1
ATOM 707 O O . GLU A 1 86 ? 4.712 -4.094 7.141 1.00 88.56 86 GLU A O 1
ATOM 712 N N . ILE A 1 87 ? 5.158 -2.227 5.970 1.00 87.81 87 ILE A N 1
ATOM 713 C CA . ILE A 1 87 ? 5.085 -1.314 7.120 1.00 87.81 87 ILE A CA 1
ATOM 714 C C . ILE A 1 87 ? 3.667 -1.318 7.703 1.00 87.81 87 ILE A C 1
ATOM 716 O O . ILE A 1 87 ? 3.499 -1.531 8.904 1.00 87.81 87 ILE A O 1
ATOM 720 N N . LEU A 1 88 ? 2.652 -1.181 6.846 1.00 87.75 88 LEU A N 1
ATOM 721 C CA . LEU A 1 88 ? 1.243 -1.213 7.241 1.00 87.75 88 LEU A CA 1
ATOM 722 C C . LEU A 1 88 ? 0.859 -2.554 7.886 1.00 87.75 88 LEU A C 1
ATOM 724 O O . LEU A 1 88 ? 0.162 -2.580 8.898 1.00 87.75 88 LEU A O 1
ATOM 728 N N . GLN A 1 89 ? 1.356 -3.671 7.345 1.00 85.81 89 GLN A N 1
ATOM 729 C CA . GLN A 1 89 ? 1.145 -5.003 7.921 1.00 85.81 89 GLN A CA 1
ATOM 730 C C . GLN A 1 89 ? 1.855 -5.203 9.263 1.00 85.81 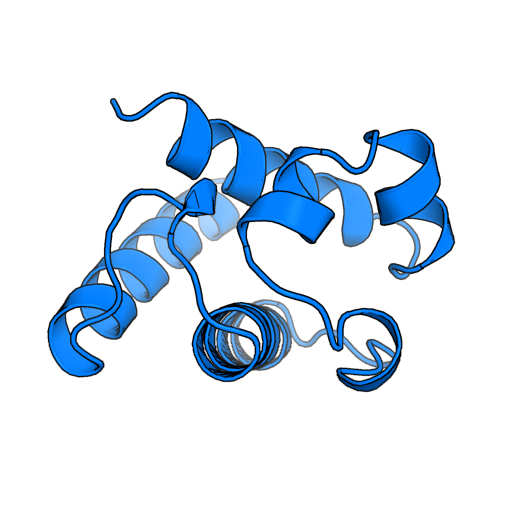89 GL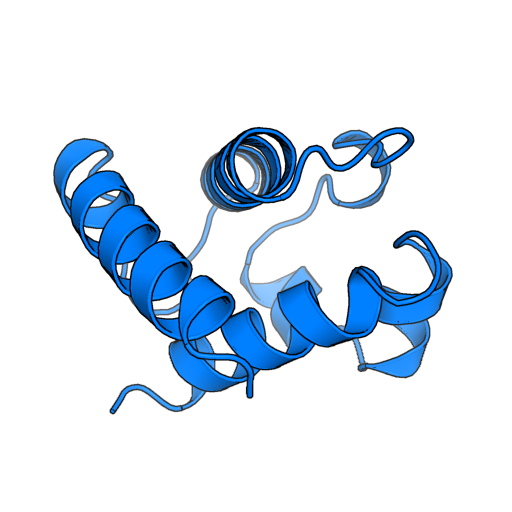N A C 1
ATOM 732 O O . GLN A 1 89 ? 1.338 -5.907 10.128 1.00 85.81 89 GLN A O 1
ATOM 737 N N . LYS A 1 90 ? 3.055 -4.635 9.433 1.00 81.19 90 LYS A N 1
ATOM 738 C CA . LYS A 1 90 ? 3.853 -4.778 10.659 1.00 81.19 90 LYS A CA 1
ATOM 739 C C . LYS A 1 90 ? 3.362 -3.888 11.799 1.00 81.19 90 LYS A C 1
ATOM 741 O O . LYS A 1 90 ? 3.783 -4.131 12.926 1.00 81.19 90 LYS A O 1
ATOM 746 N N . GLY A 1 91 ? 2.475 -2.926 11.529 1.00 64.00 91 GLY A N 1
ATOM 747 C CA . GLY A 1 91 ? 1.712 -2.199 12.547 1.00 64.00 91 GLY A CA 1
ATOM 748 C C . GLY A 1 91 ? 2.572 -1.647 13.685 1.00 64.00 91 GLY A C 1
ATOM 749 O O . GLY A 1 91 ? 2.284 -1.928 14.848 1.00 64.00 91 GLY A O 1
ATOM 750 N N . LYS A 1 92 ? 3.643 -0.918 13.353 1.00 42.56 92 LYS A N 1
ATOM 751 C CA . LYS A 1 92 ? 4.354 -0.079 14.327 1.00 42.56 92 LYS A CA 1
ATOM 752 C C . LYS A 1 92 ? 3.809 1.337 14.302 1.00 42.56 92 LYS A C 1
ATOM 754 O O . LYS A 1 92 ? 3.556 1.824 13.183 1.00 42.56 92 LYS A O 1
#

pLDDT: mean 84.82, std 8.42, range [42.56, 92.88]

Organism: Diaphorina citri (NCBI:txid121845)

Radius of gyration: 11.94 Å; Cα contacts (8 Å, |Δi|>4): 84; chains: 1; bounding box: 27×25×30 Å

InterPro domains:
  IPR003118 Pointed domain [PF02198] (10-90)
  IPR003118 Pointed domain [PS51433] (7-92)
  IPR003118 Pointed domain [SM00251] (9-92)
  IPR013761 Sterile alpha motif/pointed domain superfamily [G3DSA:1.10.150.50] (1-91)
  IPR013761 Sterile alpha motif/pointed domain superfamily [SSF47769] (2-90)

Solvent-accessible surface area (backbone atoms only — not comparable to full-atom values): 5314 Å² total; per-residue (Å²): 136,58,73,66,59,56,54,48,54,57,51,48,55,54,48,28,63,75,69,68,47,71,73,48,44,59,77,30,45,41,66,50,41,41,50,53,49,52,50,48,30,67,75,69,65,50,79,86,66,55,63,74,82,53,70,40,36,16,47,54,61,67,68,45,51,70,69,64,50,38,74,69,34,54,86,80,51,24,58,54,54,47,52,51,51,49,51,39,65,65,66,123

Mean predicted aligned error: 4.91 Å